Protein AF-A0A1X7AN07-F1 (afdb_monomer_lite)

Sequence (120 aa):
MATNGASARQWLAEHGQQKSADELQRIRNAIATKLEALSEDHPDEDGLLEALDVMDEWINNGGQPVAPAALGSNDAPAAEPMFDSSPLTPDLQPSEELSPAEKRARFQALLKTGHIPAGD

Secondary structure (DSSP, 8-state):
----HHHHHHHIIIIITTS-HHHHHHHHHHHHHHHHHS-TT-TTHHHHHHHHHHHHHHHHTTS---PPP-SSSS-------------------------HHHHHHHHHHHHHHT-PPPP-

Organism: NCBI:txid1960125

Radius of gyration: 21.84 Å; chains: 1; bounding box: 49×66×41 Å

Structure (mmCIF, N/CA/C/O backbone):
data_AF-A0A1X7AN07-F1
#
_entry.id   AF-A0A1X7AN07-F1
#
loop_
_atom_site.group_PDB
_atom_site.id
_atom_site.type_symbol
_atom_site.label_atom_id
_atom_site.label_alt_id
_atom_site.label_comp_id
_atom_site.label_asym_id
_atom_site.label_entity_id
_atom_site.label_seq_id
_atom_site.pdbx_PDB_ins_code
_atom_site.Cartn_x
_atom_site.Cartn_y
_atom_site.Cartn_z
_atom_site.occupancy
_atom_site.B_iso_or_equiv
_atom_site.auth_seq_id
_atom_site.auth_comp_id
_atom_site.auth_asym_id
_atom_site.auth_atom_id
_atom_site.pdbx_PDB_model_num
ATOM 1 N N . MET A 1 1 ? 15.711 -10.502 -4.277 1.00 51.66 1 MET A N 1
ATOM 2 C CA . MET A 1 1 ? 14.382 -10.827 -3.722 1.00 51.66 1 MET A CA 1
ATOM 3 C C . MET A 1 1 ? 13.391 -9.970 -4.479 1.00 51.66 1 MET A C 1
ATOM 5 O O . MET A 1 1 ? 13.564 -8.758 -4.459 1.00 51.66 1 MET A O 1
ATOM 9 N N . ALA A 1 2 ? 12.475 -10.577 -5.233 1.00 59.53 2 ALA A N 1
ATOM 10 C CA . ALA A 1 2 ? 11.449 -9.832 -5.954 1.00 59.53 2 ALA A CA 1
ATOM 11 C C . ALA A 1 2 ? 10.399 -9.357 -4.944 1.00 59.53 2 ALA A C 1
ATOM 13 O O . ALA A 1 2 ? 9.941 -10.143 -4.115 1.00 59.53 2 ALA A O 1
ATOM 14 N N . THR A 1 3 ? 10.075 -8.068 -4.963 1.00 72.88 3 THR A N 1
ATOM 15 C CA . THR A 1 3 ? 8.971 -7.525 -4.171 1.00 72.88 3 THR A CA 1
ATOM 16 C C . THR A 1 3 ? 7.686 -7.925 -4.882 1.00 72.88 3 THR A C 1
ATOM 18 O O . THR A 1 3 ? 7.384 -7.376 -5.931 1.00 72.88 3 THR A O 1
ATOM 21 N N . ASN A 1 4 ? 6.989 -8.927 -4.351 1.00 84.88 4 ASN A N 1
ATOM 22 C CA . ASN A 1 4 ? 5.695 -9.390 -4.850 1.00 84.88 4 ASN A CA 1
ATOM 23 C C . ASN A 1 4 ? 4.635 -9.320 -3.742 1.00 84.88 4 ASN A C 1
ATOM 25 O O . ASN A 1 4 ? 4.978 -9.158 -2.562 1.00 84.88 4 ASN A O 1
ATOM 29 N N . GLY A 1 5 ? 3.359 -9.483 -4.101 1.00 82.44 5 GLY A N 1
ATOM 30 C CA . GLY A 1 5 ? 2.251 -9.436 -3.141 1.00 82.44 5 GLY A CA 1
ATOM 31 C C . GLY A 1 5 ? 2.412 -10.419 -1.977 1.00 82.44 5 GLY A C 1
ATOM 32 O O . GLY A 1 5 ? 2.183 -10.060 -0.824 1.00 82.44 5 GLY A O 1
ATOM 33 N N . ALA A 1 6 ? 2.886 -11.640 -2.242 1.00 84.38 6 ALA A N 1
ATOM 34 C CA . ALA A 1 6 ? 3.120 -12.650 -1.205 1.00 84.38 6 ALA A CA 1
ATOM 35 C C . ALA A 1 6 ? 4.176 -12.209 -0.176 1.00 84.38 6 ALA A C 1
ATOM 37 O O . ALA A 1 6 ? 3.962 -12.328 1.031 1.00 84.38 6 ALA A O 1
ATOM 38 N N . SER A 1 7 ? 5.287 -11.641 -0.648 1.00 86.19 7 SER A N 1
ATOM 39 C CA . SER A 1 7 ? 6.359 -11.132 0.213 1.00 86.19 7 SER A CA 1
ATOM 40 C C . SER A 1 7 ? 5.900 -9.913 1.015 1.00 86.19 7 SER A C 1
ATOM 42 O O . SER A 1 7 ? 6.268 -9.778 2.179 1.00 86.19 7 SER A O 1
ATOM 44 N N . ALA A 1 8 ? 5.067 -9.047 0.426 1.00 85.88 8 ALA A N 1
ATOM 45 C CA . ALA A 1 8 ? 4.477 -7.905 1.123 1.00 85.88 8 ALA A CA 1
ATOM 46 C C . ALA A 1 8 ? 3.515 -8.348 2.237 1.00 85.88 8 ALA A C 1
ATOM 48 O O . ALA A 1 8 ? 3.616 -7.849 3.357 1.00 85.88 8 ALA A O 1
ATOM 49 N N . ARG A 1 9 ? 2.646 -9.338 1.975 1.00 86.19 9 ARG A N 1
ATOM 50 C CA . ARG A 1 9 ? 1.743 -9.919 2.988 1.00 86.19 9 ARG A CA 1
ATOM 51 C C . ARG A 1 9 ? 2.528 -10.515 4.146 1.00 86.19 9 ARG A C 1
ATOM 53 O O . ARG A 1 9 ? 2.207 -10.254 5.302 1.00 86.19 9 ARG A O 1
ATOM 60 N N . GLN A 1 10 ? 3.564 -11.290 3.833 1.00 87.00 10 GLN A N 1
ATOM 61 C CA . GLN A 1 10 ? 4.413 -11.912 4.843 1.00 87.00 10 GLN A CA 1
ATOM 62 C C . GLN A 1 10 ? 5.129 -10.851 5.690 1.00 87.00 10 GLN A C 1
ATOM 64 O O . GLN A 1 10 ? 5.054 -10.890 6.915 1.00 87.00 10 GLN A O 1
ATOM 69 N N . TRP A 1 11 ? 5.712 -9.836 5.050 1.00 87.12 11 TRP A N 1
ATOM 70 C CA . TRP A 1 11 ? 6.369 -8.736 5.752 1.00 87.12 11 TRP A CA 1
ATOM 71 C C . TRP A 1 11 ? 5.406 -7.951 6.655 1.00 87.12 11 TRP A C 1
ATOM 73 O O . TRP A 1 11 ? 5.758 -7.618 7.784 1.00 87.12 11 TRP A O 1
ATOM 83 N N . LEU A 1 12 ? 4.178 -7.679 6.201 1.00 86.19 12 LEU A N 1
ATOM 84 C CA . LEU A 1 12 ? 3.155 -7.008 7.011 1.00 86.19 12 LEU A CA 1
ATOM 85 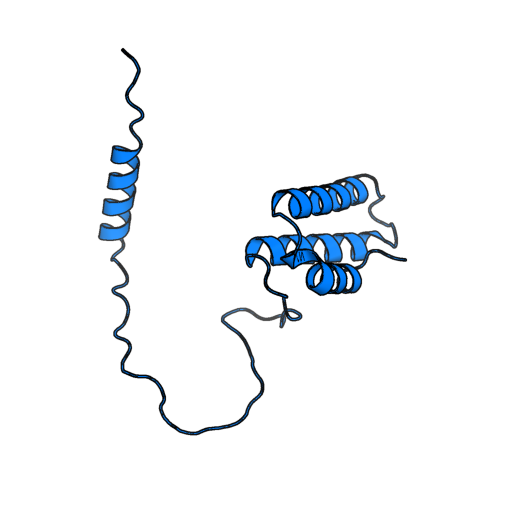C C . LEU A 1 12 ? 2.662 -7.880 8.169 1.00 86.19 12 LEU A C 1
ATOM 87 O O . LEU A 1 12 ? 2.437 -7.364 9.260 1.00 86.19 12 LEU A O 1
ATOM 91 N N . ALA A 1 13 ? 2.546 -9.192 7.980 1.00 84.25 13 ALA A N 1
ATOM 92 C CA . ALA A 1 13 ? 2.201 -10.101 9.068 1.00 84.25 13 ALA A CA 1
ATOM 93 C C . ALA A 1 13 ? 3.285 -10.117 10.162 1.00 84.25 13 ALA A C 1
ATOM 95 O O . ALA A 1 13 ? 2.962 -10.149 11.348 1.00 84.25 13 ALA A O 1
ATOM 96 N N . GLU A 1 14 ? 4.562 -10.052 9.775 1.00 85.62 14 GLU A N 1
ATOM 97 C CA . GLU A 1 14 ? 5.699 -10.086 10.703 1.00 85.62 14 GLU A CA 1
ATOM 98 C C . GLU A 1 14 ? 5.988 -8.724 11.356 1.00 85.62 14 GLU A C 1
ATOM 100 O O . GLU A 1 14 ? 6.312 -8.650 12.543 1.00 85.62 14 GLU A O 1
ATOM 105 N N . HIS A 1 15 ? 5.866 -7.634 10.595 1.00 84.56 15 HIS A N 1
ATOM 106 C CA . HIS A 1 15 ? 6.306 -6.298 11.006 1.00 84.56 15 HIS A CA 1
ATOM 107 C C . HIS A 1 15 ? 5.192 -5.250 11.016 1.00 84.56 15 HIS A C 1
ATOM 109 O O . HIS A 1 15 ? 5.304 -4.256 11.730 1.00 84.56 15 HIS A O 1
ATOM 115 N N . GLY A 1 16 ? 4.113 -5.447 10.264 1.00 80.25 16 GLY A N 1
ATOM 116 C CA . GLY A 1 16 ? 3.058 -4.454 10.058 1.00 80.25 16 GLY A CA 1
ATOM 117 C C . GLY A 1 16 ? 2.337 -4.040 11.339 1.00 80.25 16 GLY A C 1
ATOM 118 O O . GLY A 1 16 ? 2.007 -2.869 11.479 1.00 80.25 16 GLY A O 1
ATOM 119 N N . GLN A 1 17 ? 2.169 -4.943 12.312 1.00 79.56 17 GLN A N 1
ATOM 120 C CA . GLN A 1 17 ? 1.587 -4.598 13.621 1.00 79.56 17 GLN A CA 1
ATOM 121 C C . GLN A 1 17 ? 2.518 -3.775 14.521 1.00 79.56 17 GLN A C 1
ATOM 123 O O . GLN A 1 17 ? 2.056 -3.059 15.404 1.00 79.56 17 GLN A O 1
ATOM 128 N N . GLN A 1 18 ? 3.832 -3.883 14.319 1.00 81.94 18 GLN A N 1
ATOM 129 C CA . GLN A 1 18 ? 4.832 -3.132 15.086 1.00 81.94 18 GLN A CA 1
ATOM 130 C C . GLN A 1 18 ? 5.113 -1.757 14.470 1.00 81.94 18 GLN A C 1
ATOM 132 O O . GLN A 1 18 ? 5.779 -0.926 15.088 1.00 81.94 18 GLN A O 1
ATOM 137 N N . LYS A 1 19 ? 4.652 -1.533 13.237 1.00 81.69 19 LYS A N 1
ATOM 138 C CA . LYS A 1 19 ? 4.900 -0.323 12.464 1.00 81.69 19 LYS A CA 1
ATOM 139 C C . LYS A 1 19 ? 3.768 0.672 12.640 1.00 81.69 19 LYS A C 1
ATOM 141 O O . LYS A 1 19 ? 2.592 0.326 12.653 1.00 81.69 19 LYS A O 1
ATOM 146 N N . SER A 1 20 ? 4.150 1.936 12.764 1.00 82.38 20 SER A N 1
ATOM 147 C CA . SER A 1 20 ? 3.197 3.040 12.801 1.00 82.38 20 SER A CA 1
ATOM 148 C C . SER A 1 20 ? 2.525 3.232 11.434 1.00 82.38 20 SER A C 1
ATOM 150 O O . SER A 1 20 ? 3.106 2.909 10.395 1.00 82.38 20 SER A O 1
ATOM 152 N N . ALA A 1 21 ? 1.308 3.784 11.420 1.00 78.44 21 ALA A N 1
ATOM 153 C CA . ALA A 1 21 ? 0.584 4.069 10.178 1.00 78.44 21 ALA A CA 1
ATOM 154 C C . ALA A 1 21 ? 1.399 4.971 9.228 1.00 78.44 21 ALA A C 1
ATOM 156 O O . ALA A 1 21 ? 1.436 4.725 8.024 1.00 78.44 21 ALA A O 1
ATOM 157 N N . ASP A 1 22 ? 2.134 5.947 9.772 1.00 82.56 22 ASP A N 1
ATOM 158 C CA . ASP A 1 22 ? 3.062 6.797 9.019 1.00 82.56 22 ASP A CA 1
ATOM 159 C C . ASP A 1 22 ? 4.197 6.008 8.348 1.00 82.56 22 ASP A C 1
ATOM 161 O O . ASP A 1 22 ? 4.577 6.296 7.212 1.00 82.56 22 ASP A O 1
ATOM 165 N N . GLU A 1 23 ? 4.762 5.003 9.024 1.00 85.12 23 GLU A N 1
ATOM 166 C CA . GLU A 1 23 ? 5.789 4.143 8.427 1.00 85.12 23 GLU A CA 1
ATOM 167 C C . GLU A 1 23 ? 5.217 3.277 7.307 1.00 85.12 23 GLU A C 1
ATOM 169 O O . GLU A 1 23 ? 5.848 3.150 6.257 1.00 85.12 23 GLU A O 1
ATOM 174 N N . LEU A 1 24 ? 4.017 2.724 7.494 1.00 85.06 24 LEU A N 1
ATOM 175 C CA . LEU A 1 24 ? 3.335 1.953 6.456 1.00 85.06 24 LEU A CA 1
ATOM 176 C C . LEU A 1 24 ? 3.040 2.821 5.225 1.00 85.06 24 LEU A C 1
ATOM 178 O O . LEU A 1 24 ? 3.331 2.406 4.105 1.00 85.06 24 LEU A O 1
ATOM 182 N N . GLN A 1 25 ? 2.583 4.061 5.416 1.00 86.62 25 GLN A N 1
ATOM 183 C CA . GLN A 1 25 ? 2.392 5.009 4.315 1.00 86.62 25 GLN A CA 1
ATOM 184 C C . GLN A 1 25 ? 3.699 5.357 3.591 1.00 86.62 25 GLN A C 1
ATOM 186 O O . GLN A 1 25 ? 3.715 5.461 2.365 1.00 86.62 25 GLN A O 1
ATOM 191 N N . ARG A 1 26 ? 4.818 5.508 4.313 1.00 87.81 26 ARG A N 1
ATOM 192 C CA . ARG A 1 26 ? 6.132 5.743 3.686 1.00 87.81 26 ARG A CA 1
ATOM 193 C C . ARG A 1 26 ? 6.559 4.580 2.801 1.00 87.81 26 ARG A C 1
ATOM 195 O O . ARG A 1 26 ? 7.070 4.815 1.710 1.00 87.81 26 ARG A O 1
ATOM 202 N N . ILE A 1 27 ? 6.351 3.348 3.257 1.00 86.75 27 ILE A N 1
ATOM 203 C CA . ILE A 1 27 ? 6.707 2.148 2.492 1.00 86.75 27 ILE A CA 1
ATOM 204 C C . ILE A 1 27 ? 5.799 2.024 1.261 1.00 86.75 27 ILE A C 1
ATOM 206 O O . ILE A 1 27 ? 6.306 1.837 0.158 1.00 86.75 27 ILE A O 1
ATOM 210 N N . ARG A 1 28 ? 4.490 2.248 1.418 1.00 89.31 28 ARG A N 1
ATOM 211 C CA . ARG A 1 28 ? 3.513 2.295 0.319 1.00 89.31 28 ARG A CA 1
ATOM 212 C C . ARG A 1 28 ? 3.907 3.325 -0.744 1.00 89.31 28 ARG A C 1
ATOM 214 O O . ARG A 1 28 ? 3.957 3.008 -1.928 1.00 89.31 28 ARG A O 1
ATOM 221 N N . ASN A 1 29 ? 4.278 4.536 -0.329 1.00 89.75 29 ASN A N 1
ATOM 222 C CA . ASN A 1 29 ? 4.752 5.575 -1.248 1.00 89.75 29 ASN A CA 1
ATOM 223 C C . ASN A 1 29 ? 6.082 5.211 -1.919 1.00 89.75 29 ASN A C 1
ATOM 225 O O . ASN A 1 29 ? 6.271 5.521 -3.087 1.00 89.75 29 ASN A O 1
ATOM 229 N N . ALA A 1 30 ? 6.999 4.535 -1.223 1.00 89.31 30 ALA A N 1
ATOM 230 C CA . ALA A 1 30 ? 8.248 4.082 -1.832 1.00 89.31 30 ALA A CA 1
ATOM 231 C C . ALA A 1 30 ? 8.006 3.039 -2.937 1.00 89.31 30 ALA A C 1
ATOM 233 O O . ALA A 1 30 ? 8.686 3.072 -3.962 1.00 89.31 30 ALA A O 1
ATOM 234 N N . ILE A 1 31 ? 7.030 2.143 -2.746 1.00 87.81 31 ILE A N 1
ATOM 235 C CA . ILE A 1 31 ? 6.607 1.173 -3.766 1.00 87.81 31 ILE A CA 1
ATOM 236 C C . ILE A 1 31 ? 5.961 1.898 -4.951 1.00 87.81 31 ILE A C 1
ATOM 238 O O . ILE A 1 31 ? 6.359 1.645 -6.083 1.00 87.81 31 ILE A O 1
ATOM 242 N N . ALA A 1 32 ? 5.050 2.844 -4.699 1.00 88.75 32 ALA A N 1
ATOM 243 C CA . ALA A 1 32 ? 4.398 3.630 -5.748 1.00 88.75 32 ALA A CA 1
ATOM 244 C C . ALA A 1 32 ? 5.405 4.423 -6.599 1.00 88.75 32 ALA A C 1
ATOM 246 O O . ALA A 1 32 ? 5.415 4.287 -7.816 1.00 88.75 32 ALA A O 1
ATOM 247 N N . THR A 1 33 ? 6.333 5.152 -5.971 1.00 90.31 33 THR A N 1
ATOM 248 C CA . THR A 1 33 ? 7.387 5.887 -6.692 1.00 90.31 33 THR A CA 1
ATOM 249 C C . THR A 1 33 ? 8.260 4.953 -7.529 1.00 90.31 33 THR A C 1
ATOM 251 O O . THR A 1 33 ? 8.699 5.308 -8.621 1.00 90.31 33 THR A O 1
ATOM 254 N N . LYS A 1 34 ? 8.547 3.748 -7.019 1.00 86.44 34 LYS A N 1
ATOM 255 C CA . LYS A 1 34 ? 9.315 2.749 -7.764 1.00 86.44 34 LYS A CA 1
ATOM 256 C C . LYS A 1 34 ? 8.531 2.235 -8.970 1.00 86.44 34 LYS A C 1
ATOM 258 O O . LYS A 1 34 ? 9.140 2.034 -10.012 1.00 86.44 34 LYS A O 1
ATOM 263 N N . LEU A 1 35 ? 7.220 2.056 -8.829 1.00 86.50 35 LEU A N 1
ATOM 264 C CA . LEU A 1 35 ? 6.327 1.680 -9.918 1.00 86.50 35 LEU A CA 1
ATOM 265 C C . LEU A 1 35 ? 6.292 2.758 -11.011 1.00 86.50 35 LEU A C 1
ATOM 267 O O . LEU A 1 35 ? 6.491 2.443 -12.174 1.00 86.50 35 LEU A O 1
ATOM 271 N N . GLU A 1 36 ? 6.145 4.033 -10.637 1.00 87.19 36 GLU A N 1
ATOM 272 C CA . GLU A 1 36 ? 6.147 5.163 -11.582 1.00 87.19 36 GLU A CA 1
ATOM 273 C C . GLU A 1 36 ? 7.478 5.322 -12.335 1.00 87.19 36 GLU A C 1
ATOM 275 O O . GLU A 1 36 ? 7.517 5.847 -13.446 1.00 87.19 36 GLU A O 1
ATOM 280 N N . ALA A 1 37 ? 8.586 4.895 -11.725 1.00 86.69 37 ALA A N 1
ATOM 281 C CA . ALA A 1 37 ? 9.911 4.927 -12.338 1.00 86.69 37 ALA A CA 1
ATOM 282 C C . ALA A 1 37 ? 10.201 3.710 -13.236 1.00 86.69 37 ALA A C 1
ATOM 284 O O . ALA A 1 37 ? 11.196 3.719 -13.968 1.00 86.69 37 ALA A O 1
ATOM 285 N N . LEU A 1 38 ? 9.385 2.657 -13.157 1.00 84.44 38 LEU A N 1
ATOM 286 C CA . LEU A 1 38 ? 9.504 1.472 -13.999 1.00 84.44 38 LEU A CA 1
ATOM 287 C C . LEU A 1 38 ? 8.740 1.676 -15.309 1.00 84.44 38 LEU A C 1
ATOM 289 O O . LEU A 1 38 ? 7.797 2.453 -15.401 1.00 84.44 38 LEU A O 1
ATOM 293 N N . SER A 1 39 ? 9.204 1.005 -16.359 1.00 78.69 39 SER A N 1
ATOM 294 C CA . SER A 1 39 ? 8.475 0.956 -17.628 1.00 78.69 39 SER A CA 1
ATOM 295 C C . SER A 1 39 ? 7.329 -0.045 -17.525 1.00 78.69 39 SER A C 1
ATOM 297 O O . SER A 1 39 ? 7.530 -1.087 -16.910 1.00 78.69 39 SER A O 1
ATO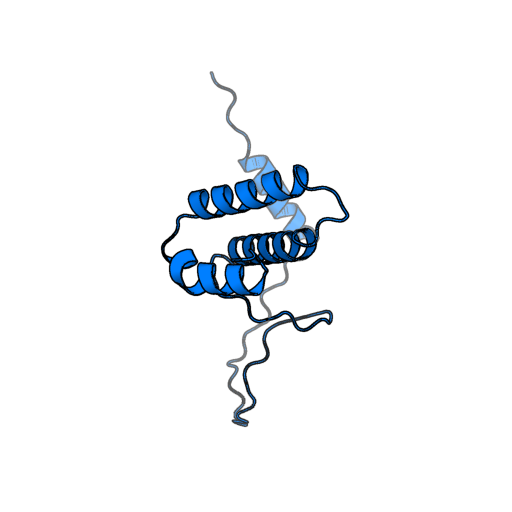M 299 N N . GLU A 1 40 ? 6.218 0.236 -18.213 1.00 74.00 40 GLU A N 1
ATOM 300 C CA . GLU A 1 40 ? 4.951 -0.533 -18.215 1.00 74.00 40 GLU A CA 1
ATOM 301 C C . GLU A 1 40 ? 5.064 -2.023 -18.646 1.00 74.00 40 GLU A C 1
ATOM 303 O O . GLU A 1 40 ? 4.078 -2.746 -18.718 1.00 74.00 40 GLU A O 1
ATOM 308 N N . ASP A 1 41 ? 6.264 -2.483 -19.016 1.00 78.19 41 ASP A N 1
ATOM 309 C CA . ASP A 1 41 ? 6.558 -3.850 -19.482 1.00 78.19 41 ASP A CA 1
ATOM 310 C C . ASP A 1 41 ? 7.611 -4.529 -18.580 1.00 78.19 41 ASP A C 1
ATOM 312 O O . ASP A 1 41 ? 8.230 -5.536 -18.932 1.00 78.19 41 ASP A O 1
ATOM 316 N N . HIS A 1 42 ? 7.908 -3.939 -17.416 1.00 81.50 42 HIS A N 1
ATOM 317 C CA . HIS A 1 42 ? 8.941 -4.470 -16.539 1.00 81.50 42 HIS A CA 1
ATOM 318 C C . HIS A 1 42 ? 8.425 -5.719 -15.807 1.00 81.50 42 HIS A C 1
ATOM 320 O O . HIS A 1 42 ? 7.372 -5.669 -15.178 1.00 81.50 42 HIS A O 1
ATOM 326 N N . PRO A 1 43 ? 9.193 -6.822 -15.752 1.00 80.00 43 PRO A N 1
ATOM 327 C CA . PRO A 1 43 ? 8.752 -8.073 -15.118 1.00 80.00 43 PRO A CA 1
ATOM 328 C C . PRO A 1 43 ? 8.477 -7.970 -13.606 1.00 80.00 43 PRO A C 1
ATOM 330 O O . PRO A 1 43 ? 7.910 -8.888 -13.022 1.00 80.00 43 PRO A O 1
ATOM 333 N N . ASP A 1 44 ? 8.897 -6.873 -12.970 1.00 81.88 44 ASP A N 1
ATOM 334 C CA . ASP A 1 44 ? 8.652 -6.600 -11.547 1.00 81.88 44 ASP A CA 1
ATOM 335 C C . ASP A 1 44 ? 7.418 -5.711 -11.307 1.00 81.88 44 ASP A C 1
ATOM 337 O O . ASP A 1 44 ? 7.066 -5.476 -10.152 1.00 81.88 44 ASP A O 1
ATOM 341 N N . GLU A 1 45 ? 6.787 -5.182 -12.358 1.00 85.62 45 GLU A N 1
ATOM 342 C CA . GLU A 1 45 ? 5.639 -4.280 -12.236 1.00 85.62 45 GLU A CA 1
ATOM 343 C C . GLU A 1 45 ? 4.449 -4.963 -11.567 1.00 85.62 45 GLU A C 1
ATOM 345 O O . GLU A 1 45 ? 3.975 -4.472 -10.544 1.00 85.62 45 GLU A O 1
ATOM 350 N N . ASP A 1 46 ? 4.034 -6.124 -12.083 1.00 85.31 46 ASP A N 1
ATOM 351 C CA . ASP A 1 46 ? 2.952 -6.930 -11.509 1.00 85.31 46 ASP A CA 1
ATOM 352 C C . ASP A 1 46 ? 3.185 -7.183 -10.014 1.00 85.31 46 ASP A C 1
ATOM 354 O O . ASP A 1 46 ? 2.317 -6.927 -9.183 1.00 85.31 46 ASP A O 1
ATOM 358 N N . GLY A 1 47 ? 4.403 -7.586 -9.639 1.00 88.69 47 GLY A N 1
ATOM 359 C CA . GLY A 1 47 ? 4.739 -7.851 -8.241 1.00 88.69 47 GLY A CA 1
ATOM 360 C C . GLY A 1 47 ? 4.659 -6.607 -7.348 1.00 88.69 47 GLY A C 1
ATOM 361 O O . GLY A 1 47 ? 4.247 -6.699 -6.188 1.00 88.69 47 GLY A O 1
ATOM 362 N N . LEU A 1 48 ? 5.031 -5.437 -7.871 1.00 88.38 48 LEU A N 1
ATOM 363 C CA . LEU A 1 48 ? 4.949 -4.170 -7.144 1.00 88.38 48 LEU A CA 1
ATOM 364 C C . LEU A 1 48 ? 3.512 -3.655 -7.040 1.00 88.38 48 LEU A C 1
ATOM 366 O O . LEU A 1 48 ? 3.159 -3.129 -5.985 1.00 88.38 48 LEU A O 1
ATOM 370 N N . LEU A 1 49 ? 2.688 -3.837 -8.075 1.00 89.75 49 LEU A N 1
ATOM 371 C CA . LEU A 1 49 ? 1.252 -3.554 -8.036 1.00 89.75 49 LEU A CA 1
ATOM 372 C C . LEU A 1 49 ? 0.559 -4.419 -6.985 1.00 89.75 49 LEU A C 1
ATOM 374 O O . LEU A 1 49 ? -0.138 -3.890 -6.122 1.00 89.75 49 LEU A O 1
ATOM 378 N N . GLU A 1 50 ? 0.819 -5.728 -6.988 1.00 89.69 50 GLU A N 1
ATOM 379 C CA . GLU A 1 50 ? 0.291 -6.644 -5.974 1.00 89.69 50 GLU A CA 1
ATOM 380 C C . GLU A 1 50 ? 0.758 -6.266 -4.561 1.00 89.69 50 GLU A C 1
ATOM 382 O O . GLU A 1 50 ? -0.004 -6.344 -3.598 1.00 89.69 50 GLU A O 1
ATOM 387 N N . ALA A 1 51 ? 2.023 -5.864 -4.407 1.00 90.00 51 ALA A N 1
ATOM 388 C CA . ALA A 1 51 ? 2.546 -5.419 -3.121 1.00 90.00 51 ALA A CA 1
ATOM 389 C C . ALA A 1 51 ? 1.874 -4.123 -2.645 1.00 90.00 51 ALA A C 1
ATOM 391 O O . ALA A 1 51 ? 1.584 -3.994 -1.455 1.00 90.00 51 ALA A O 1
ATOM 392 N N . LEU A 1 52 ? 1.619 -3.179 -3.556 1.00 89.88 52 LEU A N 1
ATOM 393 C CA . LEU A 1 52 ? 0.935 -1.925 -3.255 1.00 89.88 52 LEU A CA 1
ATOM 394 C C . LEU A 1 52 ? -0.513 -2.176 -2.821 1.00 89.88 52 LEU A C 1
ATOM 396 O O . LEU A 1 52 ? -0.933 -1.641 -1.797 1.00 89.88 52 LEU A O 1
ATOM 400 N N . ASP A 1 53 ? -1.225 -3.041 -3.543 1.00 89.31 53 ASP A N 1
ATOM 401 C CA . ASP A 1 53 ? -2.604 -3.436 -3.244 1.00 89.31 53 ASP A CA 1
ATOM 402 C C . ASP A 1 53 ? -2.715 -4.062 -1.847 1.00 89.31 53 ASP A C 1
ATOM 404 O O . ASP A 1 53 ? -3.491 -3.613 -1.007 1.00 89.31 53 ASP A O 1
ATOM 408 N N . VAL A 1 54 ? -1.824 -5.007 -1.531 1.00 89.56 54 VAL A N 1
ATOM 409 C CA . VAL A 1 54 ? -1.733 -5.634 -0.204 1.00 89.56 54 VAL A CA 1
ATOM 410 C C . VAL A 1 54 ? -1.498 -4.609 0.911 1.00 89.56 54 VAL A C 1
ATOM 412 O O . VAL A 1 54 ? -2.062 -4.734 2.001 1.00 89.56 54 VAL A O 1
ATOM 415 N N . MET A 1 55 ? -0.643 -3.611 0.671 1.00 86.69 55 MET A N 1
ATOM 416 C CA . MET A 1 55 ? -0.376 -2.561 1.653 1.00 86.69 55 MET A CA 1
ATOM 417 C C . MET A 1 55 ? -1.578 -1.642 1.854 1.00 86.69 55 MET A C 1
ATOM 419 O O . MET A 1 55 ? -1.901 -1.323 2.999 1.00 86.69 55 MET A O 1
ATOM 423 N N . ASP A 1 56 ? -2.237 -1.230 0.773 1.00 88.06 56 ASP A N 1
ATOM 424 C CA . ASP A 1 56 ? -3.432 -0.390 0.839 1.00 88.06 56 ASP A CA 1
ATOM 425 C C . ASP A 1 56 ? -4.584 -1.139 1.542 1.00 88.06 56 ASP A C 1
ATOM 427 O O . ASP A 1 56 ? -5.254 -0.569 2.407 1.00 88.06 56 ASP A O 1
ATOM 431 N N . GLU A 1 57 ? -4.755 -2.438 1.280 1.00 87.56 57 GLU A N 1
ATOM 432 C CA . GLU A 1 57 ? -5.752 -3.278 1.952 1.00 87.56 57 GLU A CA 1
ATOM 433 C C . GLU A 1 57 ? -5.461 -3.424 3.457 1.00 87.56 57 GLU A C 1
ATOM 435 O O . GLU A 1 57 ? -6.359 -3.273 4.286 1.00 87.56 57 GLU A O 1
ATOM 440 N N . TRP A 1 58 ? -4.198 -3.636 3.844 1.00 85.81 58 TRP A N 1
ATOM 441 C CA . TRP A 1 58 ? -3.789 -3.714 5.253 1.00 85.81 58 TRP A CA 1
ATOM 442 C C . TRP A 1 58 ? -4.026 -2.402 6.010 1.00 85.81 58 TRP A C 1
ATOM 444 O O . TRP A 1 58 ? -4.496 -2.415 7.151 1.00 85.81 58 TRP A O 1
ATOM 454 N N . ILE 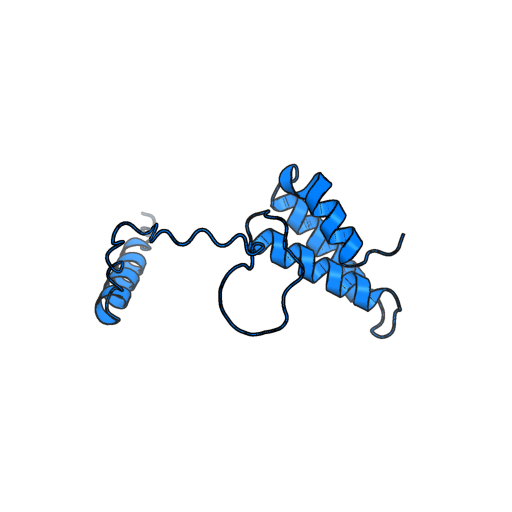A 1 59 ? -3.710 -1.263 5.384 1.00 84.56 59 ILE A N 1
ATOM 455 C CA . ILE A 1 59 ? -3.938 0.067 5.964 1.00 84.56 59 ILE A CA 1
ATOM 456 C C . ILE A 1 59 ? -5.444 0.317 6.131 1.00 84.56 59 ILE A C 1
ATOM 458 O O . ILE A 1 59 ? -5.869 0.762 7.198 1.00 84.56 59 ILE A O 1
ATOM 462 N N . ASN A 1 60 ? -6.255 -0.023 5.124 1.00 84.38 60 ASN A N 1
ATOM 463 C CA . ASN A 1 60 ? -7.712 0.132 5.171 1.00 84.38 60 ASN A CA 1
ATOM 464 C C . ASN A 1 60 ? -8.382 -0.793 6.199 1.00 84.38 60 ASN A C 1
ATOM 466 O O . ASN A 1 60 ? -9.334 -0.380 6.858 1.00 84.38 60 ASN A O 1
ATOM 470 N N . ASN A 1 61 ? -7.857 -2.007 6.391 1.00 82.31 61 ASN A N 1
ATOM 471 C CA . ASN A 1 61 ? -8.340 -2.969 7.387 1.00 82.31 61 ASN A CA 1
ATOM 472 C C . ASN A 1 61 ? -7.771 -2.738 8.801 1.00 82.31 61 ASN A C 1
ATOM 474 O O . ASN A 1 61 ? -7.943 -3.577 9.685 1.00 82.31 61 ASN A O 1
ATOM 478 N N . GLY A 1 62 ? -7.083 -1.616 9.048 1.00 73.94 62 GLY A N 1
ATOM 479 C CA . GLY A 1 62 ? -6.593 -1.262 10.384 1.00 73.94 62 GLY A CA 1
ATOM 480 C C . GLY A 1 62 ? -5.485 -2.179 10.913 1.00 73.94 62 GLY A C 1
ATOM 481 O O . GLY A 1 62 ? -5.324 -2.316 12.124 1.00 73.94 62 GLY A O 1
ATOM 482 N N . GLY A 1 63 ? -4.719 -2.812 10.024 1.00 68.06 63 GLY A N 1
ATOM 483 C CA . GLY A 1 63 ? -3.587 -3.657 10.387 1.00 68.06 63 GLY A CA 1
ATOM 484 C C . GLY A 1 63 ? -3.926 -5.105 10.738 1.00 68.06 63 GLY A C 1
ATOM 485 O O . GLY A 1 63 ? -3.214 -5.739 11.526 1.00 68.06 63 GLY A O 1
ATOM 486 N N . GLN A 1 64 ? -5.017 -5.626 10.170 1.00 63.66 64 GLN A N 1
ATOM 487 C CA . GLN A 1 64 ? -5.331 -7.050 10.204 1.00 63.66 64 GLN A CA 1
ATOM 488 C C . GLN A 1 64 ? -4.792 -7.784 8.964 1.00 63.66 64 GLN A C 1
ATOM 490 O O . GLN A 1 64 ? -4.908 -7.271 7.850 1.00 63.66 64 GLN A O 1
ATOM 495 N N . PRO A 1 65 ? -4.240 -9.001 9.136 1.00 57.16 65 PRO A N 1
ATOM 496 C CA . PRO A 1 65 ? -3.789 -9.828 8.026 1.00 57.16 65 PRO A CA 1
ATOM 497 C C . PRO A 1 65 ? -4.937 -10.213 7.107 1.00 57.16 65 PRO A C 1
ATOM 499 O O . PRO A 1 65 ? -5.901 -10.860 7.512 1.00 57.16 65 PRO A O 1
ATOM 502 N N . VAL A 1 66 ? -4.785 -9.815 5.848 1.00 58.31 66 VAL A N 1
ATOM 503 C CA . VAL A 1 66 ? -5.746 -10.065 4.783 1.00 58.31 66 VAL A CA 1
ATOM 504 C C . VAL A 1 66 ? -5.536 -11.468 4.211 1.00 58.31 66 VAL A C 1
ATOM 506 O O . VAL A 1 66 ? -4.499 -11.788 3.615 1.00 58.31 66 VAL A O 1
ATOM 509 N N . ALA A 1 67 ? -6.522 -12.340 4.424 1.00 50.62 67 ALA A N 1
ATOM 510 C CA . ALA A 1 67 ? -6.615 -13.617 3.724 1.00 50.62 67 ALA A CA 1
ATOM 511 C C . ALA A 1 67 ? -6.723 -13.366 2.201 1.00 50.62 67 ALA A C 1
ATOM 513 O O . ALA A 1 67 ? -7.211 -12.312 1.793 1.00 50.62 67 ALA A O 1
ATOM 514 N N . PRO A 1 68 ? -6.235 -14.270 1.329 1.00 46.75 68 PRO A N 1
ATOM 515 C CA . PRO A 1 68 ? -6.360 -14.098 -0.117 1.00 46.75 68 PRO A CA 1
ATOM 516 C C . PRO A 1 68 ? -7.833 -13.942 -0.501 1.00 46.75 68 PRO A C 1
ATOM 518 O O . PRO A 1 68 ? -8.661 -14.785 -0.160 1.00 46.75 68 PRO A O 1
ATOM 521 N N . ALA A 1 69 ? -8.138 -12.833 -1.177 1.00 47.44 69 ALA A N 1
ATOM 522 C CA . ALA A 1 69 ? -9.480 -12.470 -1.591 1.00 47.44 69 ALA A CA 1
ATOM 523 C C . ALA A 1 69 ? -10.096 -13.594 -2.435 1.00 47.44 69 ALA A C 1
ATOM 525 O O . ALA A 1 69 ? -9.610 -13.927 -3.518 1.00 47.44 69 ALA A O 1
ATOM 526 N N . ALA A 1 70 ? -11.193 -14.167 -1.942 1.00 38.94 70 ALA A N 1
ATOM 527 C CA . ALA A 1 70 ? -12.132 -14.867 -2.794 1.00 38.94 70 ALA A CA 1
ATOM 528 C C . ALA A 1 70 ? -12.680 -13.842 -3.800 1.00 38.94 70 ALA A C 1
ATOM 530 O O . ALA A 1 70 ? -13.403 -12.916 -3.438 1.00 38.94 70 ALA A O 1
ATOM 531 N N . LEU A 1 71 ? -12.278 -13.979 -5.063 1.00 51.31 71 LEU A N 1
ATOM 532 C CA . LEU A 1 71 ? -12.860 -13.260 -6.191 1.00 51.31 71 LEU A CA 1
ATOM 533 C C . LEU A 1 71 ? -14.353 -13.583 -6.270 1.00 51.31 71 LEU A C 1
ATOM 535 O O . LEU A 1 71 ? -14.746 -14.651 -6.737 1.00 51.31 71 LEU A O 1
ATOM 539 N N . GLY A 1 72 ? -15.183 -12.653 -5.821 1.00 39.16 72 GLY A N 1
ATOM 540 C CA . GLY A 1 72 ? -16.625 -12.766 -5.941 1.00 39.16 72 GLY A CA 1
ATOM 541 C C . GLY A 1 72 ? -17.312 -11.873 -4.930 1.00 39.16 72 GLY A C 1
ATOM 542 O O . GLY A 1 72 ? -17.205 -12.090 -3.735 1.00 39.16 72 GLY A O 1
ATOM 543 N N . SER A 1 73 ? -17.980 -10.851 -5.448 1.00 50.75 73 SER A N 1
ATOM 544 C CA . SER A 1 73 ? -18.952 -9.984 -4.792 1.00 50.75 73 SER A CA 1
ATOM 545 C C . SER A 1 73 ? -19.545 -10.492 -3.466 1.00 50.75 73 SER A C 1
ATOM 547 O O . SER A 1 73 ? -20.070 -11.598 -3.408 1.00 50.75 73 SER A O 1
ATOM 549 N N . ASN A 1 74 ? -19.624 -9.565 -2.506 1.00 46.53 74 ASN A N 1
ATOM 550 C CA . ASN A 1 74 ? -20.397 -9.602 -1.261 1.00 46.53 74 ASN A CA 1
ATOM 551 C C . ASN A 1 74 ? -19.871 -10.458 -0.095 1.00 46.53 74 ASN A C 1
ATOM 553 O O . ASN A 1 74 ? -19.826 -11.677 -0.160 1.00 46.53 74 ASN A O 1
ATOM 557 N N . ASP A 1 75 ? -19.687 -9.744 1.021 1.00 46.12 75 ASP A N 1
ATOM 558 C CA . ASP A 1 75 ? -20.046 -10.156 2.384 1.00 46.12 75 ASP A CA 1
ATOM 559 C C . ASP A 1 75 ? -19.214 -11.268 3.051 1.00 46.12 75 ASP A C 1
ATOM 561 O O . ASP A 1 75 ? -19.476 -12.449 2.876 1.00 46.12 75 ASP A O 1
ATOM 565 N N . ALA A 1 76 ? -18.282 -10.829 3.909 1.00 47.19 76 ALA A N 1
ATOM 566 C CA . ALA A 1 76 ? -17.858 -11.477 5.160 1.00 47.19 76 ALA A CA 1
ATOM 567 C C . ALA A 1 76 ? -17.282 -12.931 5.115 1.00 47.19 76 ALA A C 1
ATOM 569 O O . ALA A 1 76 ? -17.361 -13.646 4.125 1.00 47.19 76 ALA A O 1
ATOM 570 N N . PRO A 1 77 ? -16.569 -13.368 6.173 1.00 47.34 77 PRO A N 1
ATOM 571 C CA . PRO A 1 77 ? -15.426 -14.277 6.063 1.00 47.34 77 PRO A CA 1
ATOM 572 C C . PRO A 1 77 ? -15.795 -15.767 6.172 1.00 47.34 77 PRO A C 1
ATOM 574 O O . PRO A 1 77 ? -16.564 -16.172 7.041 1.00 47.34 77 PRO A O 1
ATOM 577 N N . ALA A 1 78 ? -15.169 -16.614 5.351 1.00 41.84 78 ALA A N 1
ATOM 578 C CA . ALA A 1 78 ? -15.271 -18.070 5.459 1.00 41.84 78 ALA A CA 1
ATOM 579 C C . ALA A 1 78 ? -14.201 -18.624 6.419 1.00 41.84 78 ALA A C 1
ATOM 581 O O . ALA A 1 78 ? -13.062 -18.878 6.029 1.00 41.84 78 ALA A O 1
ATOM 582 N N . ALA A 1 79 ? -14.585 -18.809 7.683 1.00 48.94 79 ALA A N 1
ATOM 583 C CA . ALA A 1 79 ? -13.935 -19.754 8.584 1.00 48.94 79 ALA A CA 1
ATOM 584 C C . ALA A 1 79 ? -14.392 -21.187 8.256 1.00 48.94 79 ALA A C 1
ATOM 586 O O . ALA A 1 79 ? -15.505 -21.412 7.779 1.00 48.94 79 ALA A O 1
ATOM 587 N N . GLU A 1 80 ? -13.504 -22.145 8.503 1.00 52.72 80 GLU A N 1
ATOM 588 C CA . GLU A 1 80 ? -13.683 -23.573 8.243 1.00 52.72 80 GLU A CA 1
ATOM 589 C C . GLU A 1 80 ? -14.968 -24.157 8.875 1.00 52.72 80 GLU A C 1
ATOM 591 O O . GLU A 1 80 ? -15.376 -23.743 9.964 1.00 52.72 80 GLU A O 1
ATOM 596 N N . PRO A 1 81 ? -15.612 -25.152 8.232 1.00 53.78 81 PRO A N 1
ATOM 597 C CA . PRO A 1 81 ? -16.905 -25.660 8.662 1.00 53.78 81 PRO A CA 1
ATOM 598 C C . PRO A 1 81 ? -16.739 -26.742 9.734 1.00 53.78 81 PRO A C 1
ATOM 600 O O . PRO A 1 81 ? -16.566 -27.922 9.430 1.00 53.78 81 PRO A O 1
ATOM 603 N N . MET A 1 82 ? -16.866 -26.363 11.004 1.00 55.59 82 MET A N 1
ATOM 604 C CA . MET A 1 82 ? -17.223 -27.301 12.070 1.00 55.59 82 MET A CA 1
ATOM 605 C C . MET A 1 82 ? -18.670 -27.011 12.479 1.00 55.59 82 MET A C 1
ATOM 607 O O . MET A 1 82 ? -18.969 -26.016 13.132 1.00 55.59 82 MET A O 1
ATOM 611 N N . PHE A 1 83 ? -19.583 -27.852 11.991 1.00 55.75 83 PHE A N 1
ATOM 612 C CA . PHE A 1 83 ? -21.025 -27.724 12.189 1.00 55.75 83 PHE A CA 1
ATOM 613 C C . PHE A 1 83 ? -21.413 -27.974 13.655 1.00 55.75 83 PHE A C 1
ATOM 615 O O . PHE A 1 83 ? -21.668 -29.113 14.042 1.00 55.75 83 PHE A O 1
ATOM 622 N N . ASP A 1 84 ? -21.522 -26.909 14.450 1.00 55.47 84 ASP A N 1
ATOM 623 C CA . ASP A 1 84 ? -22.313 -26.901 15.685 1.00 55.47 84 ASP A CA 1
ATOM 624 C C . ASP A 1 84 ? -23.708 -26.340 15.367 1.00 55.47 84 ASP A C 1
ATOM 626 O O . ASP A 1 84 ? -23.870 -25.183 14.983 1.00 55.47 84 ASP A O 1
ATOM 630 N N . SER A 1 85 ? -24.726 -27.200 15.439 1.00 58.53 85 SER A N 1
ATOM 631 C CA . SER A 1 85 ? -26.121 -26.867 15.119 1.00 58.53 85 SER A CA 1
ATOM 632 C C . SER A 1 85 ? -26.875 -26.372 16.356 1.00 58.53 85 SER A C 1
ATOM 634 O O . SER A 1 85 ? -27.914 -26.924 16.717 1.00 58.53 85 SER A O 1
ATOM 636 N N . SER A 1 86 ? -26.356 -25.332 17.004 1.00 61.56 86 SER A N 1
ATOM 637 C CA . SER A 1 86 ? -27.048 -24.614 18.079 1.00 61.56 86 SER A CA 1
ATOM 638 C C . SER A 1 86 ? -27.376 -23.190 17.610 1.00 61.56 86 SER A C 1
ATOM 640 O O . SER A 1 86 ? -26.462 -22.482 17.185 1.00 61.56 86 SER A O 1
ATOM 642 N N . PRO A 1 87 ? -28.640 -22.716 17.668 1.00 58.50 87 PRO A N 1
ATOM 643 C CA . PRO A 1 87 ? -28.957 -21.324 17.360 1.00 58.50 87 PRO A CA 1
ATOM 644 C C . PRO A 1 87 ? -28.356 -20.424 18.449 1.00 58.50 87 PRO A C 1
ATOM 646 O O . PRO A 1 87 ? -28.886 -20.304 19.550 1.00 58.50 87 PRO A O 1
ATOM 649 N N . LEU A 1 88 ? -27.201 -19.839 18.133 1.00 55.75 88 LEU A N 1
ATOM 650 C CA . LEU A 1 88 ? -26.343 -19.075 19.043 1.00 55.75 88 LEU A CA 1
ATOM 651 C C . LEU A 1 88 ? -26.584 -17.561 19.009 1.00 55.75 88 LEU A C 1
ATOM 653 O O . LEU A 1 88 ? -25.850 -16.815 19.651 1.00 55.75 88 LEU A O 1
ATOM 657 N N . THR A 1 89 ? -27.601 -17.078 18.299 1.00 55.22 89 THR A N 1
ATOM 658 C CA . THR A 1 89 ? -27.954 -15.658 18.358 1.00 55.22 89 THR A CA 1
ATOM 659 C C . THR A 1 89 ? -28.942 -15.421 19.499 1.00 55.22 89 THR A C 1
ATOM 661 O O . THR A 1 89 ? -30.095 -15.850 19.382 1.00 55.22 89 THR A O 1
ATOM 664 N N . PRO A 1 90 ? -28.577 -14.694 20.576 1.00 54.31 90 PRO A N 1
ATOM 665 C CA . PRO A 1 90 ? -29.579 -13.847 21.200 1.00 54.31 90 PRO A CA 1
ATOM 666 C C . PRO A 1 90 ? -30.142 -12.940 20.101 1.00 54.31 90 PRO A C 1
ATOM 668 O O . PRO A 1 90 ? -29.394 -12.473 19.243 1.00 54.31 90 PRO A O 1
ATOM 671 N N . ASP A 1 91 ? -31.458 -12.764 20.102 1.00 54.69 91 ASP A N 1
ATOM 672 C CA . ASP A 1 91 ? -32.216 -11.887 19.212 1.00 54.69 91 ASP A CA 1
ATOM 673 C C . ASP A 1 91 ? -31.603 -10.472 19.231 1.00 54.69 91 ASP A C 1
ATOM 675 O O . ASP A 1 91 ? -31.895 -9.649 20.100 1.00 54.69 91 ASP A O 1
ATOM 679 N N . LEU A 1 92 ? -30.646 -10.211 18.337 1.00 55.16 92 LEU A N 1
ATOM 680 C CA . LEU A 1 92 ? -30.067 -8.889 18.164 1.00 55.16 92 LEU A CA 1
ATOM 681 C C . LEU A 1 92 ? -31.021 -8.136 17.252 1.00 55.16 92 LEU A C 1
ATOM 683 O O . LEU A 1 92 ? -30.997 -8.281 16.030 1.00 55.16 92 LEU A O 1
ATOM 687 N N . GLN A 1 93 ? -31.895 -7.374 17.905 1.00 57.38 93 GLN A N 1
ATOM 688 C CA . GLN A 1 93 ? -32.827 -6.444 17.288 1.00 57.38 93 GLN A CA 1
ATOM 689 C C . GLN A 1 93 ? -32.128 -5.677 16.151 1.00 57.38 93 GLN A C 1
ATOM 691 O O . GLN A 1 93 ? -30.989 -5.230 16.337 1.00 57.38 93 GLN A O 1
ATOM 696 N N . PRO A 1 94 ? -32.775 -5.504 14.984 1.00 52.12 94 PRO A N 1
ATOM 697 C CA . PRO A 1 94 ? -32.181 -4.760 13.885 1.00 52.12 94 PRO A CA 1
ATOM 698 C C . PRO A 1 94 ? -31.836 -3.362 14.393 1.00 52.12 94 PRO A C 1
ATOM 700 O O . PRO A 1 94 ? -32.712 -2.631 14.855 1.00 52.12 94 PRO A O 1
ATOM 703 N N . SER A 1 95 ? -30.546 -3.017 14.356 1.00 56.56 95 SER A N 1
ATOM 704 C CA . SER A 1 95 ? -30.093 -1.664 14.669 1.00 56.56 95 SER A CA 1
ATOM 705 C C . SER A 1 95 ? -30.871 -0.714 13.771 1.00 56.56 95 SER A C 1
ATOM 707 O O . SER A 1 95 ? -30.784 -0.851 12.553 1.00 56.56 95 SER A O 1
ATOM 709 N N . GLU A 1 96 ? -31.672 0.171 14.374 1.00 57.53 96 GLU A N 1
ATOM 710 C CA . GLU A 1 96 ? -32.569 1.096 13.678 1.00 57.53 96 GLU A CA 1
ATOM 711 C C . GLU A 1 96 ? -31.820 1.778 12.535 1.00 57.53 96 GLU A C 1
ATOM 713 O O . GLU A 1 96 ? -30.988 2.670 12.729 1.00 57.53 96 GLU A O 1
ATOM 718 N N . GLU A 1 97 ? -32.083 1.304 11.319 1.00 58.06 97 GLU A N 1
ATOM 719 C CA . GLU A 1 97 ? -31.508 1.864 10.117 1.00 58.06 97 GLU A CA 1
ATOM 720 C C . GLU A 1 97 ? -32.132 3.248 9.953 1.00 58.06 97 GLU A C 1
ATOM 722 O O . GLU A 1 97 ? -33.265 3.389 9.495 1.00 58.06 97 GLU A O 1
ATOM 727 N N . LEU A 1 98 ? -31.420 4.273 10.435 1.00 58.28 98 LEU A N 1
ATOM 728 C CA . LEU A 1 98 ? -31.932 5.639 10.460 1.00 58.28 98 LEU A CA 1
ATOM 729 C C . LEU A 1 98 ? -32.447 6.006 9.072 1.00 58.28 98 LEU A C 1
ATOM 731 O O . LEU A 1 98 ? -31.712 5.920 8.076 1.00 58.28 98 LEU A O 1
ATOM 735 N N . SER A 1 99 ? -33.710 6.428 9.029 1.00 68.56 99 SER A N 1
ATOM 736 C CA . SER A 1 99 ? -34.391 6.735 7.781 1.00 68.56 99 SER A CA 1
ATOM 737 C C . SER A 1 99 ? -33.612 7.798 6.995 1.00 68.56 99 SER A C 1
ATOM 739 O O . SER A 1 99 ? -32.916 8.636 7.584 1.00 68.56 99 SER A O 1
ATOM 741 N N . PRO A 1 100 ? -33.741 7.847 5.658 1.00 64.25 100 PRO A N 1
ATOM 742 C CA . PRO A 1 100 ? -33.021 8.813 4.823 1.00 64.25 100 PRO A CA 1
ATOM 743 C C . PRO A 1 100 ? -33.180 10.276 5.285 1.00 64.25 100 PRO A C 1
ATOM 745 O O . PRO A 1 100 ? -32.271 11.093 5.121 1.00 64.25 100 PRO A O 1
ATOM 748 N N . ALA A 1 101 ? -34.321 10.605 5.900 1.00 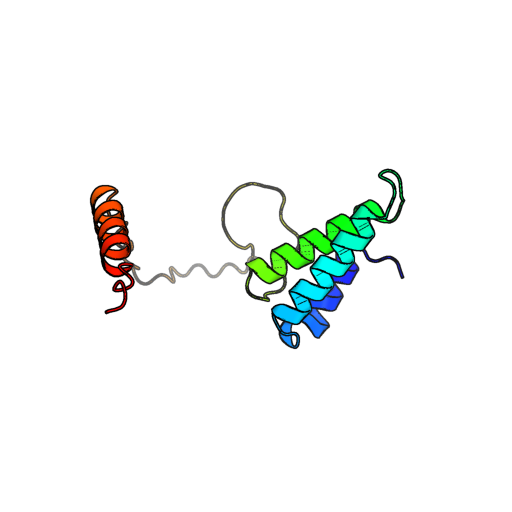70.31 101 ALA A N 1
ATOM 749 C CA . ALA A 1 101 ? -34.591 11.907 6.502 1.00 70.31 101 ALA A CA 1
ATOM 750 C C . ALA A 1 101 ? -33.753 12.178 7.771 1.00 70.31 101 ALA A C 1
ATOM 752 O O . ALA A 1 101 ? -33.205 13.270 7.920 1.00 70.31 101 ALA A O 1
ATOM 753 N N . GLU A 1 102 ? -33.586 11.190 8.650 1.00 69.44 102 GLU A N 1
ATOM 754 C CA . GLU A 1 102 ? -32.796 1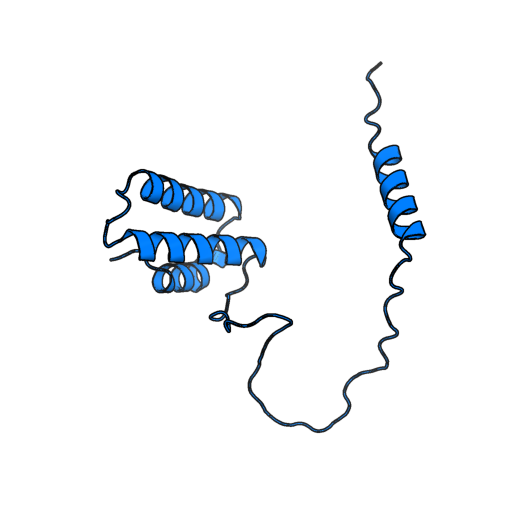1.313 9.885 1.00 69.44 102 GLU A CA 1
ATOM 755 C C . GLU A 1 102 ? -31.295 11.376 9.611 1.00 69.44 102 GLU A C 1
ATOM 757 O O . GLU A 1 102 ? -30.585 12.177 10.225 1.00 69.44 102 GLU A O 1
ATOM 762 N N . LYS A 1 103 ? -30.814 10.616 8.620 1.00 74.88 103 LYS A N 1
ATOM 763 C CA . LYS A 1 103 ? -29.425 10.722 8.145 1.00 74.88 103 LYS A CA 1
ATOM 764 C C . LYS A 1 103 ? -29.119 12.138 7.645 1.00 74.88 103 LYS A C 1
ATOM 766 O O . LYS A 1 103 ? -28.095 12.715 8.010 1.00 74.88 103 LYS A O 1
ATOM 771 N N . ARG A 1 104 ? -30.039 12.748 6.885 1.00 74.19 104 ARG A N 1
ATOM 772 C CA . ARG A 1 104 ? -29.911 14.143 6.424 1.00 74.19 104 ARG A CA 1
ATOM 773 C C . ARG A 1 104 ? -29.937 15.152 7.568 1.00 74.19 104 ARG A C 1
ATOM 775 O O . ARG A 1 104 ? -29.150 16.097 7.545 1.00 74.19 104 ARG A O 1
ATOM 782 N N . ALA A 1 105 ? -30.798 14.954 8.564 1.00 75.38 105 ALA A N 1
ATOM 783 C CA . ALA A 1 105 ? -30.883 15.836 9.724 1.00 75.38 105 ALA A CA 1
ATOM 784 C C . ALA A 1 105 ? -29.589 15.815 10.557 1.00 75.38 105 ALA A C 1
ATOM 786 O O . ALA A 1 105 ? -29.071 16.874 10.911 1.00 75.38 105 ALA A O 1
ATOM 787 N N . ARG A 1 106 ? -29.011 14.630 10.799 1.00 71.12 106 ARG A N 1
ATOM 788 C CA . ARG A 1 106 ? -27.723 14.505 11.503 1.00 71.12 106 ARG A CA 1
ATOM 789 C C . ARG A 1 106 ? -26.558 15.086 10.710 1.00 71.12 106 ARG A C 1
ATOM 791 O O . ARG A 1 106 ? -25.720 15.770 11.288 1.00 71.12 106 ARG A O 1
ATOM 798 N N . PHE A 1 107 ? -26.530 14.887 9.394 1.00 75.56 107 PHE A N 1
ATOM 799 C CA . PHE A 1 107 ? -25.506 15.495 8.544 1.00 75.56 107 PHE A CA 1
ATOM 800 C C . PHE A 1 107 ? -25.581 17.031 8.561 1.00 75.56 107 PHE A C 1
ATOM 802 O O . PHE A 1 107 ? -24.564 17.703 8.706 1.00 75.56 107 PHE A O 1
ATOM 809 N N . GLN A 1 108 ? -26.787 17.608 8.513 1.00 75.12 108 GLN A N 1
ATOM 810 C CA . GLN A 1 108 ? -26.966 19.059 8.652 1.00 75.12 108 GLN A CA 1
ATOM 811 C C . GLN A 1 108 ? -26.589 19.579 10.044 1.00 75.12 108 GLN A C 1
ATOM 813 O O . GLN A 1 108 ? -26.060 20.685 10.155 1.00 75.12 108 GLN A O 1
ATOM 818 N N . ALA A 1 109 ? -26.829 18.796 11.099 1.00 71.00 109 ALA A N 1
ATOM 819 C CA . ALA A 1 109 ? -26.389 19.141 12.447 1.00 71.00 109 ALA A CA 1
ATOM 820 C C . ALA A 1 109 ? -24.856 19.222 12.525 1.00 71.00 109 ALA A C 1
ATOM 822 O O . ALA A 1 109 ? -24.334 20.196 13.054 1.00 71.00 109 ALA A O 1
ATOM 823 N N . LEU A 1 110 ? -24.139 18.280 11.905 1.00 69.94 110 LEU A N 1
ATOM 824 C CA . LEU A 1 110 ? -22.674 18.295 11.836 1.00 69.94 110 LEU A CA 1
ATOM 825 C C . LEU A 1 110 ? -22.132 19.489 11.039 1.00 69.94 110 LEU A C 1
ATOM 827 O O . LEU A 1 110 ? -21.159 20.108 11.459 1.00 69.94 110 LEU A O 1
ATOM 831 N N . LEU A 1 111 ? -22.794 19.876 9.944 1.00 71.25 111 LEU A N 1
ATOM 832 C CA . LEU A 1 111 ? -22.439 21.089 9.195 1.00 71.25 111 LEU A CA 1
ATOM 833 C C . LEU A 1 111 ? -22.654 22.372 10.012 1.00 71.25 111 LEU A C 1
ATOM 835 O O . LEU A 1 111 ? -21.866 23.307 9.901 1.00 71.25 111 LEU A O 1
ATOM 839 N N . LYS A 1 112 ? -23.689 22.418 10.860 1.00 61.50 112 LYS A N 1
ATOM 840 C CA . LYS A 1 112 ? -23.908 23.526 11.805 1.00 61.50 112 LYS A CA 1
ATOM 841 C C . LYS A 1 112 ? -22.895 23.532 12.953 1.00 61.50 112 LYS A C 1
ATOM 843 O O . LYS A 1 112 ? -22.503 24.607 13.395 1.00 61.50 112 LYS A O 1
ATOM 848 N N . THR A 1 113 ? -22.465 22.363 13.425 1.00 60.03 113 THR A N 1
ATOM 849 C CA . THR A 1 113 ? -21.451 22.219 14.485 1.00 60.03 113 THR A CA 1
ATOM 850 C C . THR A 1 113 ? -20.024 22.462 13.972 1.00 60.03 113 THR A C 1
ATOM 852 O O . THR A 1 113 ? -19.151 22.807 14.759 1.00 60.03 113 THR A O 1
ATOM 855 N N . GLY A 1 114 ? -19.791 22.369 12.658 1.00 54.81 114 GLY A N 1
ATOM 856 C CA . GLY A 1 114 ? -18.543 22.746 11.984 1.00 54.81 114 GLY A CA 1
ATOM 857 C C . GLY A 1 114 ? -18.352 24.252 11.748 1.00 54.81 114 GLY A C 1
ATOM 858 O O . GLY A 1 114 ? -17.483 24.631 10.964 1.00 54.81 114 GLY A O 1
ATOM 859 N N . HIS A 1 115 ? -19.141 25.126 12.388 1.00 50.47 115 HIS A N 1
ATOM 860 C CA . HIS A 1 115 ? -18.861 26.561 12.394 1.00 50.47 115 HIS A CA 1
ATOM 861 C C . HIS A 1 115 ? -17.662 26.833 13.311 1.00 50.47 115 HIS A C 1
ATOM 863 O O . HIS A 1 115 ? -17.809 27.031 14.515 1.00 50.47 115 HIS A O 1
ATOM 869 N N . ILE A 1 116 ? -16.462 26.817 12.727 1.00 55.62 116 ILE A N 1
ATOM 870 C CA . ILE A 1 116 ? -15.290 27.482 13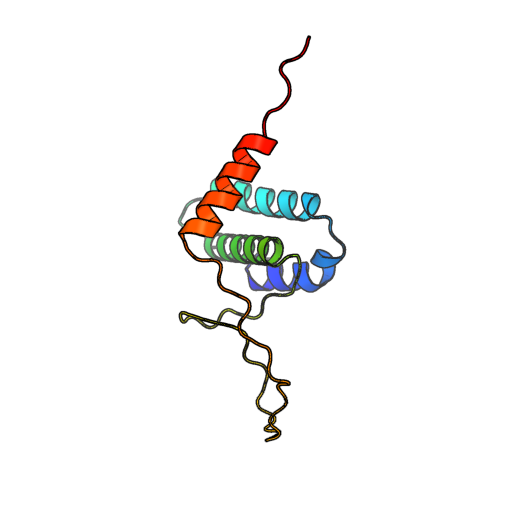.299 1.00 55.62 116 ILE A CA 1
ATOM 871 C C . ILE A 1 116 ? -15.721 28.935 13.564 1.00 55.62 116 ILE A C 1
ATOM 873 O O . ILE A 1 116 ? -16.110 29.603 12.600 1.00 55.62 116 ILE A O 1
ATOM 877 N N . PRO A 1 117 ? -15.723 29.432 14.816 1.00 46.84 117 PRO A N 1
ATOM 878 C CA . PRO A 1 117 ? -16.017 30.835 15.061 1.00 46.84 117 PRO A CA 1
ATOM 879 C C . PRO A 1 117 ? -14.965 31.661 14.318 1.00 46.84 117 PRO A C 1
ATOM 881 O O . PRO A 1 117 ? -13.764 31.480 14.524 1.00 46.84 117 PRO A O 1
ATOM 884 N N . ALA A 1 118 ? -15.422 32.523 13.408 1.00 49.91 118 ALA A N 1
ATOM 885 C CA . ALA A 1 118 ? -14.591 33.587 12.869 1.00 49.91 118 ALA A CA 1
ATOM 886 C C . ALA A 1 118 ? -14.024 34.366 14.061 1.00 49.91 118 ALA A C 1
ATOM 888 O O . ALA A 1 118 ? -14.785 34.775 14.940 1.00 49.91 118 ALA A O 1
ATOM 889 N N . GLY A 1 119 ? -12.696 34.468 14.109 1.00 49.97 119 GLY A N 1
ATOM 890 C CA . GLY A 1 119 ? -11.986 35.195 15.148 1.00 49.97 119 GLY A CA 1
ATOM 891 C C . GLY A 1 119 ? -12.509 36.622 15.273 1.00 49.97 119 GLY A C 1
ATOM 892 O O . GLY A 1 119 ? -12.752 37.286 14.263 1.00 49.97 119 GLY A O 1
ATOM 893 N N . ASP A 1 120 ? -12.698 37.017 16.527 1.00 40.31 120 ASP A N 1
ATOM 894 C CA . ASP A 1 120 ? -12.654 38.406 16.981 1.00 40.31 120 ASP A CA 1
ATOM 895 C C . ASP A 1 120 ? -11.224 38.950 16.810 1.00 40.31 120 ASP A C 1
ATOM 897 O O . ASP A 1 120 ? -10.271 38.200 17.146 1.00 40.31 120 ASP A O 1
#

Foldseek 3Di:
DQQALVVLLVCLVVCVVVDDLVVLVVVLVVLVVVLVVDDPPDPSNNRSVSSSVLSVVCSVVVSDRDDPDDPDDDDDDDDDDDDDPDPPDDPPDPPPPQPPVRVVVVVVVVVVVPPPPDDD

pLDDT: mean 71.04, std 15.71, range [38.94, 90.31]